Protein AF-A0A380K4U5-F1 (afdb_monomer_lite)

pLDDT: mean 78.65, std 18.34, range [33.5, 98.38]

Radius of gyration: 18.13 Å; chains: 1; bounding box: 39×35×50 Å

Foldseek 3Di:
DPDDLVCVVVCCVVCVPDDPDPDLVVLLVLLLVQLLVVLVVVLVVCVVPVLLVCLSVPCVVLLSDQPVPFDQAWDQDPSVRDTDGSVVSVVVNCVSVVVSVVSSVLSNVLVVCSVVVVVVVNLVSLVVCLVVGDPSSVVSNVSVVSVVVVVD

Organism: NCBI:txid315405

Sequence (152 aa):
MDMSSNYMPLVKLLFPNAKIVLDRFHIVQHMNRALKQARIQMMKAFEKKPLEYHILKYYWKLIQKDSRKLSPNAFYSRTFRETLTPKECLDKIFKHVPQLEKYYNLYQLLLFHLQEKNIEQFFGLIQEALPQLNQPFKNCTNNLQSLSEIHH

InterPro domains:
  IPR002560 Transposase IS204/IS1001/IS1096/IS1165, DDE domain [PF01610] (1-144)
  IPR047951 Transposase ISL3 [PTHR33498] (1-145)

Structure (mmCIF, N/CA/C/O backbone):
data_AF-A0A380K4U5-F1
#
_entry.id   AF-A0A380K4U5-F1
#
loop_
_atom_site.group_PDB
_atom_site.id
_atom_site.type_symbol
_atom_site.label_atom_id
_atom_site.label_alt_id
_atom_site.label_comp_id
_atom_site.label_asym_id
_atom_site.label_entity_id
_atom_site.label_seq_id
_atom_site.pdbx_PDB_ins_code
_atom_site.Cartn_x
_atom_site.Cartn_y
_atom_site.Cartn_z
_atom_site.occupancy
_atom_site.B_iso_or_equiv
_atom_site.auth_seq_id
_atom_site.auth_comp_id
_atom_site.auth_asym_id
_atom_site.auth_atom_id
_atom_site.pdbx_PDB_model_num
ATOM 1 N N . MET A 1 1 ? -16.349 15.829 8.940 1.00 41.44 1 MET A N 1
ATOM 2 C CA . MET A 1 1 ? -15.496 16.987 9.273 1.00 41.44 1 MET A CA 1
ATOM 3 C C . MET A 1 1 ? -14.099 16.459 9.518 1.00 41.44 1 MET A C 1
ATOM 5 O O . MET A 1 1 ? -13.980 15.488 10.254 1.00 41.44 1 MET A O 1
ATOM 9 N N . ASP A 1 2 ? -13.093 17.064 8.892 1.00 44.78 2 ASP A N 1
ATOM 10 C CA . ASP A 1 2 ? -11.676 16.758 9.119 1.00 44.78 2 ASP A CA 1
ATOM 11 C C . ASP A 1 2 ? -11.296 17.396 10.469 1.00 44.78 2 ASP A C 1
ATOM 13 O O . ASP A 1 2 ? -11.135 18.613 10.576 1.00 44.78 2 ASP A O 1
ATOM 17 N N . MET A 1 3 ? -11.309 16.608 11.546 1.00 52.84 3 MET A N 1
ATOM 18 C CA . MET A 1 3 ? -11.052 17.124 12.892 1.00 52.84 3 MET A CA 1
ATOM 19 C C . MET A 1 3 ? -9.547 17.206 13.118 1.00 52.84 3 MET A C 1
ATOM 21 O O . MET A 1 3 ? -8.892 16.206 13.401 1.00 52.84 3 MET A O 1
ATOM 25 N N . SER A 1 4 ? -8.995 18.415 13.014 1.00 54.22 4 SER A N 1
ATOM 26 C CA . SER A 1 4 ? -7.664 18.698 13.552 1.00 54.22 4 SER A CA 1
ATOM 27 C C . SER A 1 4 ? -7.644 18.366 15.049 1.00 54.22 4 SER A C 1
ATOM 29 O O . SER A 1 4 ? -8.549 18.763 15.790 1.00 54.22 4 SER A O 1
ATOM 31 N N . SER A 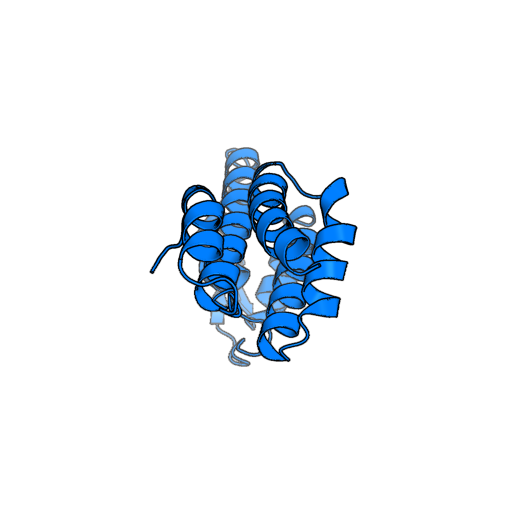1 5 ? -6.599 17.664 15.499 1.00 56.28 5 SER A N 1
ATOM 32 C CA . SER A 1 5 ? -6.358 17.309 16.908 1.00 56.28 5 SER A CA 1
ATOM 33 C C . SER A 1 5 ? -6.431 18.519 17.848 1.00 56.28 5 SER A C 1
ATOM 35 O O . SER A 1 5 ? -6.768 18.376 19.020 1.00 56.28 5 SER A O 1
ATOM 37 N N . ASN A 1 6 ? -6.195 19.724 17.322 1.00 54.97 6 ASN A N 1
ATOM 38 C CA . ASN A 1 6 ? -6.210 20.978 18.072 1.00 54.97 6 ASN A CA 1
ATOM 39 C C . ASN A 1 6 ? -7.603 21.369 18.590 1.00 54.97 6 ASN A C 1
ATOM 41 O O . ASN A 1 6 ? -7.697 22.127 19.550 1.00 54.97 6 ASN A O 1
ATOM 45 N N . TYR A 1 7 ? -8.683 20.863 17.986 1.00 56.75 7 TYR A N 1
ATOM 46 C CA . TYR A 1 7 ? -10.050 21.144 18.445 1.00 56.75 7 TYR A CA 1
ATOM 47 C C . TYR A 1 7 ? -10.534 20.158 19.510 1.00 56.75 7 TYR A C 1
ATOM 49 O O . TYR A 1 7 ? -11.574 20.381 20.126 1.00 56.75 7 TYR A O 1
ATOM 57 N N . MET A 1 8 ? -9.790 19.078 19.762 1.00 58.38 8 MET A N 1
ATOM 58 C CA . MET A 1 8 ? -10.202 18.029 20.694 1.00 58.38 8 MET A CA 1
ATOM 59 C C . MET A 1 8 ? -10.420 18.523 22.136 1.00 58.38 8 MET A C 1
ATOM 61 O O . MET A 1 8 ? -11.418 18.123 22.740 1.00 58.38 8 MET A O 1
ATOM 65 N N . PRO A 1 9 ? -9.586 19.434 22.687 1.00 60.69 9 PRO A N 1
ATOM 66 C CA . PRO A 1 9 ? -9.835 20.015 24.007 1.00 60.69 9 PRO A CA 1
ATOM 67 C C . PRO A 1 9 ? -11.167 20.778 24.076 1.00 60.69 9 PRO A C 1
ATOM 69 O O . PRO A 1 9 ? -11.906 20.655 25.049 1.00 60.69 9 PRO A O 1
ATOM 72 N N . LEU A 1 10 ? -11.512 21.513 23.013 1.00 52.59 10 LEU A N 1
ATOM 73 C CA . LEU A 1 10 ? -12.756 22.280 22.917 1.00 52.59 10 LEU A CA 1
ATOM 74 C C . LEU A 1 10 ? -13.986 21.365 22.800 1.00 52.59 10 LEU A C 1
ATOM 76 O O . LEU A 1 10 ? -15.016 21.630 23.412 1.00 52.59 10 LEU A O 1
ATOM 80 N N . VAL A 1 11 ? -13.876 20.259 22.059 1.00 58.09 11 VAL A N 1
ATOM 81 C CA . VAL A 1 11 ? -14.953 19.263 21.916 1.00 58.09 11 VAL A CA 1
ATOM 82 C C . VAL A 1 11 ? -15.238 18.564 23.243 1.00 58.09 11 VAL A C 1
ATOM 84 O O . VAL A 1 11 ? -16.404 18.413 23.595 1.00 58.09 11 VAL A O 1
ATOM 87 N N . LYS A 1 12 ? -14.200 18.189 24.005 1.00 59.03 12 LYS A N 1
ATOM 88 C CA . LYS A 1 12 ? -14.361 17.621 25.354 1.00 59.03 12 LYS A CA 1
ATOM 89 C C . LYS A 1 12 ? -15.017 18.603 26.327 1.00 59.03 12 LYS A C 1
ATOM 91 O O . LYS A 1 12 ? -15.809 18.181 27.160 1.00 59.03 12 LYS A O 1
ATOM 96 N N . LEU A 1 13 ? -14.703 19.895 26.213 1.00 59.16 13 LEU A N 1
ATOM 97 C CA . LEU A 1 13 ? -15.295 20.939 27.052 1.00 59.16 13 LEU A CA 1
ATOM 98 C C . LEU A 1 13 ? -16.786 21.145 26.746 1.00 59.16 13 LEU A C 1
ATOM 100 O O . LEU A 1 13 ? -17.595 21.252 27.662 1.00 59.16 13 LEU A O 1
ATOM 104 N N . LEU A 1 14 ? -17.145 21.203 25.462 1.00 54.91 14 LEU A N 1
ATOM 105 C CA . LEU A 1 14 ? -18.519 21.466 25.024 1.00 54.91 14 LEU A CA 1
ATOM 106 C C . LEU A 1 14 ? -19.416 20.224 25.100 1.00 54.91 14 LEU A C 1
ATOM 108 O O . LEU A 1 14 ? -20.619 20.343 25.320 1.00 54.91 14 LEU A O 1
ATOM 112 N N . PHE A 1 15 ? -18.840 19.033 24.929 1.00 55.25 15 PHE A N 1
ATOM 113 C CA . PHE A 1 15 ? -19.562 17.765 24.907 1.00 55.25 15 PHE A CA 1
ATOM 114 C C . PHE A 1 15 ? -18.826 16.699 25.735 1.00 55.25 15 PHE A C 1
ATOM 116 O O . PHE A 1 15 ? -18.301 15.731 25.180 1.00 55.25 15 PHE A O 1
ATOM 123 N N . PRO A 1 16 ? -18.808 16.827 27.072 1.00 54.72 16 PRO A N 1
ATOM 124 C CA . PRO A 1 16 ? -18.032 15.951 27.959 1.00 54.72 16 PRO A CA 1
ATOM 125 C C . PRO A 1 16 ? -18.443 14.472 27.891 1.00 54.72 16 PRO A C 1
ATOM 127 O O . PRO A 1 16 ? -17.631 13.593 28.160 1.00 54.72 16 PRO A O 1
ATOM 130 N N . ASN A 1 17 ? -19.679 14.189 27.467 1.00 51.03 17 ASN A N 1
ATOM 131 C CA . ASN A 1 17 ? -20.208 12.832 27.303 1.00 51.03 17 ASN A CA 1
ATOM 132 C C . ASN A 1 17 ? -20.181 12.333 25.843 1.00 51.03 17 ASN A C 1
ATOM 134 O O . ASN A 1 17 ? -20.686 11.245 25.555 1.00 51.03 17 ASN A O 1
ATOM 138 N N . ALA A 1 18 ? -19.649 13.113 24.893 1.00 48.69 18 ALA A N 1
ATOM 139 C CA . ALA A 1 18 ? -19.591 12.697 23.496 1.00 48.69 18 ALA A CA 1
ATOM 140 C C . ALA A 1 18 ? -18.518 11.624 23.292 1.00 48.69 18 ALA A C 1
ATOM 142 O O . ALA A 1 18 ? -17.325 11.850 23.492 1.00 48.69 18 ALA A O 1
ATOM 143 N N . LYS A 1 19 ? -18.939 10.452 22.809 1.00 54.94 19 LYS A N 1
ATOM 144 C CA . LYS A 1 19 ? -18.011 9.440 22.302 1.00 54.94 19 LYS A CA 1
ATOM 145 C C . LYS A 1 19 ? -17.436 9.937 20.979 1.00 54.94 19 LYS A C 1
ATOM 147 O O . LYS A 1 19 ? -18.134 9.955 19.967 1.00 54.94 19 LYS A O 1
ATOM 152 N N . ILE A 1 20 ? -16.170 10.344 20.990 1.00 53.41 20 ILE A N 1
ATOM 153 C CA . ILE A 1 20 ? -15.434 10.680 19.770 1.00 53.41 20 ILE A CA 1
ATOM 154 C C . ILE A 1 20 ? -15.241 9.381 18.986 1.00 53.41 20 ILE A C 1
ATOM 156 O O . ILE A 1 20 ? -14.426 8.534 19.335 1.00 53.41 20 ILE A O 1
ATOM 160 N N . VAL A 1 21 ? -16.047 9.194 17.944 1.00 56.03 21 VAL A N 1
ATOM 161 C CA . VAL A 1 21 ? -15.885 8.077 17.016 1.00 56.03 21 VAL A CA 1
ATOM 162 C C . VAL A 1 21 ? -14.833 8.500 16.003 1.00 56.03 21 VAL A C 1
ATOM 164 O O . VAL A 1 21 ? -15.102 9.328 15.134 1.00 56.03 21 VAL A O 1
ATOM 167 N N . LEU A 1 22 ? -13.628 7.945 16.124 1.00 59.44 22 LEU A N 1
ATOM 168 C CA . LEU A 1 22 ? -12.612 8.014 15.078 1.00 59.44 22 LEU A CA 1
ATOM 169 C C . LEU A 1 22 ? -13.235 7.588 13.745 1.00 59.44 22 LEU A C 1
ATOM 171 O O . LEU A 1 22 ? -13.649 6.441 13.558 1.00 59.44 22 LEU A O 1
ATOM 175 N N . ASP A 1 23 ? -13.335 8.531 12.816 1.00 66.25 23 ASP A N 1
ATOM 176 C CA . ASP A 1 23 ? -13.942 8.266 11.525 1.00 66.25 23 ASP A CA 1
ATOM 177 C C . ASP A 1 23 ? -13.009 7.369 10.694 1.00 66.25 23 ASP A C 1
ATOM 179 O O . ASP A 1 23 ? -11.901 7.750 10.303 1.00 66.25 23 ASP A O 1
ATOM 183 N N . ARG A 1 24 ? -13.488 6.151 10.411 1.00 66.44 24 ARG A N 1
ATOM 184 C CA . ARG A 1 24 ? -12.796 5.119 9.624 1.0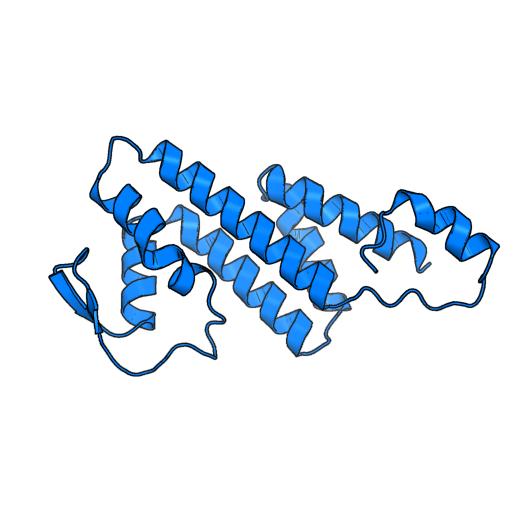0 66.44 24 ARG A CA 1
ATOM 185 C C . ARG A 1 24 ? -12.304 5.644 8.275 1.00 66.44 24 ARG A C 1
ATOM 187 O O . ARG A 1 24 ? -11.268 5.185 7.798 1.00 66.44 24 ARG A O 1
ATOM 194 N N . PHE A 1 25 ? -13.001 6.607 7.671 1.00 65.94 25 PHE A N 1
ATOM 195 C CA . PHE A 1 25 ? -12.566 7.218 6.418 1.00 65.94 25 PHE A CA 1
ATOM 196 C C . PHE A 1 25 ? -11.270 8.010 6.587 1.00 65.94 25 PHE A C 1
ATOM 198 O O . PHE A 1 25 ? -10.356 7.850 5.777 1.00 65.94 25 PHE A O 1
ATOM 205 N N . HIS A 1 26 ? -11.150 8.785 7.667 1.00 67.81 26 HIS A N 1
ATOM 206 C CA . HIS A 1 26 ? -9.944 9.557 7.962 1.00 67.81 26 HIS A CA 1
ATOM 207 C C . HIS A 1 26 ? -8.763 8.625 8.258 1.00 67.81 26 HIS A C 1
ATOM 209 O O . HIS A 1 26 ? -7.668 8.835 7.736 1.00 67.81 26 HIS A O 1
ATOM 215 N N . ILE A 1 27 ? -8.985 7.526 8.988 1.00 73.12 27 ILE A N 1
ATOM 216 C CA . ILE A 1 27 ? -7.935 6.530 9.251 1.00 73.12 27 ILE A CA 1
ATOM 217 C C . ILE A 1 27 ? -7.430 5.899 7.941 1.00 73.12 27 ILE A C 1
ATOM 219 O O . ILE A 1 27 ? -6.225 5.906 7.667 1.00 73.12 27 ILE A O 1
ATOM 223 N N . VAL A 1 28 ? -8.341 5.415 7.088 1.00 76.56 28 VAL A N 1
ATOM 224 C CA . VAL A 1 28 ? -7.988 4.841 5.777 1.00 76.56 28 VAL A CA 1
ATOM 225 C C . VAL A 1 28 ? -7.259 5.873 4.909 1.00 76.56 28 VAL A C 1
ATOM 227 O O . VAL A 1 28 ? -6.279 5.549 4.235 1.00 76.56 28 VAL A O 1
ATOM 230 N N . GLN A 1 29 ? -7.688 7.134 4.941 1.00 78.94 29 GLN A N 1
ATOM 231 C CA . GLN A 1 29 ? -7.048 8.231 4.219 1.00 78.94 29 GLN A CA 1
ATOM 232 C C . GLN A 1 29 ? -5.615 8.491 4.701 1.00 78.94 29 GLN A C 1
ATOM 234 O O . GLN A 1 29 ? -4.719 8.650 3.866 1.00 78.94 29 GLN A O 1
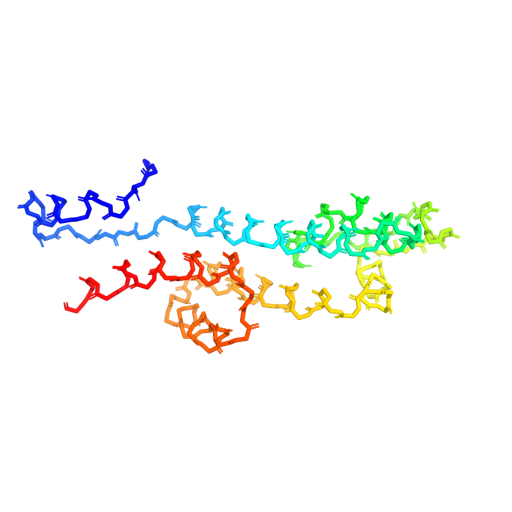ATOM 239 N N . HIS A 1 30 ? -5.368 8.503 6.014 1.00 77.06 30 HIS A N 1
ATOM 240 C CA . HIS A 1 30 ? -4.026 8.672 6.576 1.00 77.06 30 HIS A CA 1
ATOM 241 C C . HIS A 1 30 ? -3.099 7.514 6.201 1.00 77.06 30 HIS A C 1
ATOM 243 O O . HIS A 1 30 ? -1.998 7.752 5.704 1.00 77.06 30 HIS A O 1
ATOM 249 N N . MET A 1 31 ? -3.563 6.270 6.316 1.00 82.25 31 MET A N 1
ATOM 250 C CA . MET A 1 31 ? -2.782 5.101 5.902 1.00 82.25 31 MET A CA 1
ATOM 251 C C . MET A 1 31 ? -2.459 5.112 4.404 1.00 82.25 31 MET A C 1
ATOM 253 O O . MET A 1 31 ? -1.320 4.868 4.002 1.00 82.25 31 MET A O 1
ATOM 257 N N . ASN A 1 32 ? -3.443 5.455 3.565 1.00 84.44 32 ASN A N 1
ATOM 258 C CA . ASN A 1 32 ? -3.253 5.596 2.122 1.00 84.44 32 ASN A CA 1
ATOM 259 C C . ASN A 1 32 ? -2.184 6.640 1.789 1.00 84.44 32 ASN A C 1
ATOM 261 O O . ASN A 1 32 ? -1.348 6.420 0.907 1.00 84.44 32 ASN A O 1
ATOM 265 N N . ARG A 1 33 ? -2.201 7.780 2.492 1.00 84.69 33 ARG A N 1
ATOM 266 C CA . ARG A 1 33 ? -1.191 8.837 2.353 1.00 84.69 33 ARG A CA 1
ATOM 267 C C . ARG A 1 33 ? 0.190 8.344 2.784 1.00 84.69 33 ARG A C 1
ATOM 269 O O . ARG A 1 33 ? 1.147 8.574 2.045 1.00 84.69 33 ARG A O 1
ATOM 276 N N . ALA A 1 34 ? 0.285 7.622 3.896 1.00 82.56 34 ALA A N 1
ATOM 277 C CA . ALA A 1 34 ? 1.545 7.091 4.404 1.00 82.56 34 ALA A CA 1
ATOM 278 C C . ALA A 1 34 ? 2.176 6.072 3.433 1.00 82.56 34 ALA A C 1
ATOM 280 O O . ALA A 1 34 ? 3.328 6.240 3.023 1.00 82.56 34 ALA A O 1
ATOM 281 N N . LEU A 1 35 ? 1.403 5.090 2.943 1.00 89.19 35 LEU A N 1
ATOM 282 C CA . LEU A 1 35 ? 1.872 4.136 1.926 1.00 89.19 35 LEU A CA 1
ATOM 283 C C . LEU A 1 35 ? 2.258 4.849 0.619 1.00 89.19 35 LEU A C 1
ATOM 285 O O . LEU A 1 35 ? 3.283 4.537 0.008 1.00 89.19 35 LEU A O 1
ATOM 289 N N . LYS A 1 36 ? 1.477 5.855 0.199 1.00 90.38 36 LYS A N 1
ATOM 290 C CA . LYS A 1 36 ? 1.797 6.682 -0.976 1.00 90.38 36 LYS A CA 1
ATOM 291 C C . LYS A 1 36 ? 3.144 7.387 -0.815 1.00 90.38 36 LYS A C 1
ATOM 293 O O . LYS A 1 36 ? 3.916 7.408 -1.773 1.00 90.38 36 LYS A O 1
ATOM 298 N N . GLN A 1 37 ? 3.413 7.972 0.350 1.00 89.00 37 GLN A N 1
ATOM 299 C CA . GLN A 1 37 ? 4.666 8.669 0.639 1.00 89.00 37 GLN A CA 1
ATOM 300 C C . GLN A 1 37 ? 5.852 7.704 0.670 1.00 89.00 37 GLN A C 1
ATOM 302 O O . GLN A 1 37 ? 6.847 7.984 0.004 1.00 89.00 37 GLN A O 1
ATOM 307 N N . ALA A 1 38 ? 5.723 6.554 1.342 1.00 89.50 38 ALA A N 1
ATOM 308 C CA . ALA A 1 38 ? 6.752 5.514 1.350 1.00 89.50 38 ALA A CA 1
ATOM 309 C C . ALA A 1 38 ? 7.102 5.074 -0.081 1.00 89.50 38 ALA A C 1
ATOM 311 O O . ALA A 1 38 ? 8.255 5.163 -0.495 1.00 89.50 38 ALA A O 1
ATOM 312 N N . ARG A 1 39 ? 6.092 4.743 -0.896 1.00 94.50 39 ARG A N 1
ATOM 313 C CA . ARG A 1 39 ? 6.279 4.400 -2.314 1.00 94.50 39 ARG A CA 1
ATOM 314 C C . ARG A 1 39 ? 7.003 5.501 -3.095 1.00 94.50 39 ARG A C 1
ATOM 316 O O . ARG A 1 39 ? 7.886 5.194 -3.885 1.00 94.50 39 ARG A O 1
ATOM 323 N N . ILE A 1 40 ? 6.636 6.775 -2.911 1.00 92.75 40 ILE A N 1
ATOM 324 C CA . ILE A 1 40 ? 7.282 7.897 -3.618 1.00 92.75 40 ILE A CA 1
ATOM 325 C C . ILE A 1 40 ? 8.746 8.051 -3.192 1.00 92.75 40 ILE A C 1
ATOM 327 O O . ILE A 1 40 ? 9.592 8.292 -4.050 1.00 92.75 40 ILE A O 1
ATOM 331 N N . GLN A 1 41 ? 9.056 7.908 -1.902 1.00 91.75 41 GLN A N 1
ATOM 332 C CA . GLN A 1 41 ? 10.436 7.954 -1.408 1.00 91.75 41 GLN A CA 1
ATOM 333 C C . GLN A 1 41 ? 11.278 6.839 -2.033 1.00 91.75 41 GLN A C 1
ATOM 335 O O . GLN A 1 41 ? 12.347 7.111 -2.573 1.00 91.75 41 GLN A O 1
ATOM 340 N N . MET A 1 42 ? 10.751 5.614 -2.053 1.00 93.19 42 MET A N 1
ATOM 341 C CA . MET A 1 42 ? 11.402 4.477 -2.707 1.00 93.19 42 MET A CA 1
ATOM 342 C C . MET A 1 42 ? 11.577 4.722 -4.208 1.00 93.19 42 MET A C 1
ATOM 344 O O . MET A 1 42 ? 12.652 4.505 -4.750 1.00 93.19 42 MET A O 1
ATOM 348 N N . MET A 1 43 ? 10.550 5.248 -4.880 1.00 94.06 43 MET A N 1
ATOM 349 C CA . MET A 1 43 ? 10.600 5.561 -6.310 1.00 94.06 43 MET A CA 1
ATOM 350 C C . MET A 1 43 ? 11.708 6.571 -6.627 1.00 94.06 43 MET A C 1
ATOM 352 O O . MET A 1 43 ? 12.437 6.376 -7.592 1.00 94.06 43 MET A O 1
ATOM 356 N N . LYS A 1 44 ? 11.880 7.612 -5.800 1.00 92.75 44 LYS A N 1
ATOM 357 C CA . LYS A 1 44 ? 12.989 8.570 -5.938 1.00 92.75 44 LYS A CA 1
ATOM 358 C C . LYS A 1 44 ? 14.354 7.916 -5.702 1.00 92.75 44 LYS A C 1
ATOM 360 O O . LYS A 1 44 ? 15.290 8.205 -6.435 1.00 92.75 44 LYS A O 1
ATOM 365 N N . ALA A 1 45 ? 14.467 7.000 -4.740 1.00 92.12 45 ALA A N 1
ATOM 366 C CA . ALA A 1 45 ? 15.707 6.251 -4.514 1.00 92.12 45 ALA A CA 1
ATOM 367 C C . ALA A 1 45 ? 16.105 5.372 -5.721 1.00 92.12 45 ALA A C 1
ATOM 369 O O . ALA A 1 45 ? 17.285 5.090 -5.921 1.00 92.12 45 ALA A O 1
ATOM 370 N N . PHE A 1 46 ? 15.136 4.985 -6.556 1.00 92.81 46 PHE A N 1
ATOM 371 C CA . PHE A 1 46 ? 15.344 4.225 -7.788 1.00 92.81 46 PHE A CA 1
ATOM 372 C C . PHE A 1 46 ? 15.402 5.082 -9.059 1.00 92.81 46 PHE A C 1
ATOM 374 O O . PHE A 1 46 ? 15.288 4.535 -10.147 1.00 92.81 46 PHE A O 1
ATOM 381 N N . GLU A 1 47 ? 15.613 6.399 -8.984 1.00 86.12 47 GLU A N 1
ATOM 382 C CA . GLU A 1 47 ? 15.588 7.280 -10.168 1.00 86.12 47 GLU A CA 1
ATOM 383 C C . GLU A 1 47 ? 16.533 6.834 -11.303 1.00 86.12 47 GLU A C 1
ATOM 385 O O . GLU A 1 47 ? 16.190 6.946 -12.477 1.00 86.12 47 GLU A O 1
ATOM 390 N N . LYS A 1 48 ? 17.686 6.238 -10.966 1.00 88.69 48 LYS A N 1
ATOM 391 C CA . LYS A 1 48 ? 18.648 5.682 -11.939 1.00 88.69 48 LYS A CA 1
ATOM 392 C C . LYS A 1 48 ? 18.393 4.214 -12.320 1.00 88.69 48 LYS A C 1
ATOM 394 O O . LYS A 1 48 ? 19.143 3.657 -13.117 1.00 88.69 48 LYS A O 1
ATOM 399 N N . LYS A 1 49 ? 17.372 3.571 -11.746 1.00 89.69 49 LYS A N 1
ATOM 400 C CA . LYS A 1 49 ? 16.986 2.179 -12.008 1.00 89.69 49 LYS A CA 1
ATOM 401 C C . LYS A 1 49 ? 15.616 2.141 -12.695 1.00 89.69 49 LYS A C 1
ATOM 403 O O . LYS A 1 49 ? 14.585 2.187 -12.018 1.00 89.69 49 LYS A O 1
ATOM 408 N N . PRO A 1 50 ? 15.573 2.084 -14.038 1.00 89.31 50 PRO A N 1
ATOM 409 C CA . PRO A 1 50 ? 14.339 2.317 -14.779 1.00 89.31 50 PRO A CA 1
ATOM 410 C C . PRO A 1 50 ? 13.257 1.284 -14.453 1.00 89.31 50 PRO A C 1
ATOM 412 O O . PRO A 1 50 ? 12.096 1.657 -14.317 1.00 89.31 50 PRO A O 1
ATOM 415 N N . LEU A 1 51 ? 13.609 0.007 -14.269 1.00 94.56 51 LEU A N 1
ATOM 416 C CA . LEU A 1 51 ? 12.627 -1.044 -13.995 1.00 94.56 51 LEU A CA 1
ATOM 417 C C . LEU A 1 51 ? 11.912 -0.823 -12.654 1.00 94.56 51 LEU A C 1
ATOM 419 O O . LEU A 1 51 ? 10.689 -0.704 -12.633 1.00 94.56 51 LEU A O 1
ATOM 423 N N . GLU A 1 52 ? 12.649 -0.709 -11.550 1.00 96.38 52 GLU A N 1
ATOM 424 C CA . GLU A 1 52 ? 12.104 -0.493 -10.205 1.00 96.38 52 GLU A CA 1
ATOM 425 C C . GLU A 1 52 ? 11.339 0.833 -10.110 1.00 96.38 52 GLU A C 1
ATOM 427 O O . GLU A 1 52 ? 10.247 0.891 -9.534 1.00 96.38 52 GLU A O 1
ATOM 432 N N . TYR A 1 53 ? 11.857 1.891 -10.743 1.00 96.38 53 TYR A N 1
ATOM 433 C CA . TYR A 1 53 ? 11.151 3.165 -10.858 1.00 96.38 53 TYR A CA 1
ATOM 434 C C . TYR A 1 53 ? 9.801 2.998 -11.570 1.00 96.38 53 TYR A C 1
ATOM 436 O O . TYR A 1 53 ? 8.766 3.431 -11.055 1.00 96.38 53 TYR A O 1
ATOM 444 N N . HIS A 1 54 ? 9.781 2.351 -12.740 1.00 95.94 54 HIS A N 1
ATOM 445 C CA . HIS A 1 54 ? 8.561 2.123 -13.514 1.00 95.94 54 HIS A CA 1
ATOM 446 C C . HIS A 1 54 ? 7.574 1.218 -12.782 1.00 95.94 54 HIS A C 1
ATOM 448 O O . HIS A 1 54 ? 6.373 1.490 -12.816 1.00 95.94 54 HIS A O 1
ATOM 454 N N . ILE A 1 55 ? 8.065 0.205 -12.068 1.00 97.06 55 ILE A N 1
ATOM 455 C CA . ILE A 1 55 ? 7.251 -0.656 -11.212 1.00 97.06 55 ILE A CA 1
ATOM 456 C C . ILE A 1 55 ? 6.481 0.192 -10.190 1.00 97.06 55 ILE A C 1
ATOM 458 O O . ILE A 1 55 ? 5.248 0.163 -10.144 1.00 97.06 55 ILE A O 1
ATOM 462 N N . LEU A 1 56 ? 7.192 1.011 -9.413 1.00 96.69 56 LEU A N 1
ATOM 463 C CA . LEU A 1 56 ? 6.585 1.843 -8.372 1.00 96.69 56 LEU A CA 1
ATOM 464 C C . LEU A 1 56 ? 5.693 2.947 -8.954 1.00 96.69 56 LEU A C 1
ATOM 466 O O . LEU A 1 56 ? 4.684 3.324 -8.344 1.00 96.69 56 LEU A O 1
ATOM 470 N N . LYS A 1 57 ? 6.041 3.467 -10.135 1.00 95.50 57 LYS A N 1
ATOM 471 C CA . LYS A 1 57 ? 5.286 4.514 -10.828 1.00 95.50 57 LYS A CA 1
ATOM 472 C C . LYS A 1 57 ? 3.976 3.997 -11.409 1.00 95.50 57 LYS A C 1
ATOM 474 O O . LYS A 1 57 ? 2.947 4.630 -11.182 1.00 95.50 57 LYS A O 1
ATOM 479 N N . TYR A 1 58 ? 3.997 2.893 -12.152 1.00 96.19 58 TYR A N 1
ATOM 480 C CA . TYR A 1 58 ? 2.848 2.428 -12.934 1.00 96.19 58 TYR A CA 1
ATOM 481 C C . TYR A 1 58 ? 1.895 1.533 -12.136 1.00 96.19 58 TYR A C 1
ATOM 483 O O . TYR A 1 58 ? 0.682 1.688 -12.272 1.00 96.19 58 TYR A O 1
ATOM 491 N N . TYR A 1 59 ? 2.395 0.684 -11.232 1.00 97.00 59 TYR A N 1
ATOM 492 C CA . TYR A 1 59 ? 1.551 -0.234 -10.447 1.00 97.00 59 TYR A CA 1
ATOM 493 C C . TYR A 1 59 ? 1.016 0.361 -9.144 1.00 97.00 59 TYR A C 1
ATOM 495 O O . TYR A 1 59 ? 0.530 -0.358 -8.276 1.00 97.00 59 TYR A O 1
ATOM 503 N N . TRP A 1 60 ? 1.043 1.682 -8.987 1.00 96.06 60 TRP A N 1
ATOM 504 C CA . TRP A 1 60 ? 0.645 2.345 -7.742 1.00 96.06 60 TRP A CA 1
ATOM 505 C C . TRP A 1 60 ? -0.778 2.018 -7.282 1.00 96.06 60 TRP A C 1
ATOM 507 O O . TRP A 1 60 ? -1.006 1.848 -6.087 1.00 96.06 60 TRP A O 1
ATOM 517 N N . LYS A 1 61 ? -1.721 1.889 -8.226 1.00 95.38 61 LYS A N 1
ATOM 518 C CA . LYS A 1 61 ? -3.105 1.496 -7.927 1.00 95.38 61 LYS A CA 1
ATOM 519 C C . LYS A 1 61 ? -3.178 0.071 -7.399 1.00 95.38 61 LYS A C 1
ATOM 521 O O . LYS A 1 61 ? -3.977 -0.198 -6.515 1.00 95.38 61 LYS A O 1
ATOM 526 N N . LEU A 1 62 ? -2.360 -0.824 -7.950 1.00 96.31 62 LEU A N 1
ATOM 527 C CA . LEU A 1 62 ? -2.304 -2.221 -7.541 1.00 96.31 62 LEU A CA 1
ATOM 528 C C . LEU A 1 62 ? -1.694 -2.351 -6.139 1.00 96.31 62 LEU A C 1
ATOM 530 O O . LEU A 1 62 ? -2.266 -3.029 -5.298 1.00 96.31 62 LEU A O 1
ATOM 534 N N . ILE A 1 63 ? -0.613 -1.613 -5.867 1.00 95.50 63 ILE A N 1
ATOM 535 C CA . ILE A 1 63 ? 0.057 -1.558 -4.555 1.00 95.50 63 ILE A CA 1
ATOM 536 C C . ILE A 1 63 ? -0.894 -1.078 -3.443 1.00 95.50 63 ILE A C 1
ATOM 538 O O . ILE A 1 63 ? -0.798 -1.538 -2.313 1.00 95.50 63 ILE A O 1
ATOM 542 N N . GLN A 1 64 ? -1.812 -0.154 -3.741 1.00 92.69 64 GLN A N 1
ATOM 543 C CA . GLN A 1 64 ? -2.772 0.372 -2.758 1.00 92.69 64 GLN A CA 1
ATOM 544 C C . GLN A 1 64 ? -4.093 -0.403 -2.699 1.00 92.69 64 GLN A C 1
ATOM 546 O O . GLN A 1 64 ? -4.960 -0.074 -1.892 1.00 92.69 64 GLN A O 1
ATOM 551 N N . LYS A 1 65 ? -4.308 -1.383 -3.579 1.00 94.75 65 LYS A N 1
ATOM 552 C CA . LYS A 1 65 ? -5.593 -2.076 -3.648 1.00 94.75 65 LYS A CA 1
ATOM 553 C C . LYS A 1 65 ? -5.738 -3.031 -2.463 1.00 94.75 65 LYS A C 1
ATOM 555 O O . LYS A 1 65 ? -4.788 -3.713 -2.096 1.00 94.75 65 LYS A O 1
ATOM 560 N N . ASP A 1 66 ? -6.939 -3.099 -1.892 1.00 93.94 66 ASP A N 1
ATOM 561 C CA . ASP A 1 66 ? -7.301 -4.139 -0.920 1.00 93.94 66 ASP A CA 1
ATOM 562 C C . ASP A 1 66 ? -7.102 -5.512 -1.575 1.00 93.94 66 ASP A C 1
ATOM 564 O O . ASP A 1 66 ? -7.693 -5.798 -2.624 1.00 93.94 66 ASP A O 1
ATOM 568 N N . SER A 1 67 ? -6.249 -6.333 -0.967 1.00 95.12 67 SER A N 1
ATOM 569 C CA . SER A 1 67 ? -5.845 -7.646 -1.474 1.00 95.12 67 SER A CA 1
ATOM 570 C C . SER A 1 67 ? -7.038 -8.575 -1.718 1.00 95.12 67 SER A C 1
ATOM 572 O O . SER A 1 67 ? -7.042 -9.334 -2.686 1.00 95.12 67 SER A O 1
ATOM 574 N N . ARG A 1 68 ? -8.106 -8.446 -0.923 1.00 94.06 68 ARG A N 1
ATOM 575 C CA . ARG A 1 68 ? -9.342 -9.242 -1.044 1.00 94.06 68 ARG A CA 1
ATOM 576 C C . ARG A 1 68 ? -10.205 -8.817 -2.234 1.00 94.06 68 ARG A C 1
ATOM 578 O O . ARG A 1 68 ? -11.135 -9.518 -2.610 1.00 94.06 68 ARG A O 1
ATOM 585 N N . LYS A 1 69 ? -9.902 -7.661 -2.835 1.00 95.44 69 LYS A N 1
ATOM 586 C CA . LYS A 1 69 ? -10.586 -7.101 -4.014 1.00 95.44 69 LYS A CA 1
ATOM 587 C C . LYS A 1 69 ? -9.734 -7.194 -5.282 1.00 95.44 69 LYS A C 1
ATOM 589 O O . LYS A 1 69 ? -10.045 -6.542 -6.290 1.00 95.44 69 LYS A O 1
ATOM 594 N N . LEU A 1 70 ? -8.622 -7.926 -5.246 1.00 96.19 70 LEU A N 1
ATOM 595 C CA . LEU A 1 70 ? -7.837 -8.198 -6.443 1.00 96.19 70 LEU A CA 1
ATOM 596 C C . LEU A 1 70 ? -8.675 -9.025 -7.419 1.00 96.19 70 LEU A C 1
ATOM 598 O O . LEU A 1 70 ? -9.378 -9.951 -7.031 1.00 96.19 70 LEU A O 1
ATOM 602 N N . SER A 1 71 ? -8.633 -8.642 -8.695 1.00 95.44 71 SER A N 1
ATOM 603 C CA . SER A 1 71 ? -9.320 -9.419 -9.725 1.00 95.44 71 SER A CA 1
ATOM 604 C C . SER A 1 71 ? -8.562 -10.732 -9.934 1.00 95.44 71 SER A C 1
ATOM 606 O O . SER A 1 71 ? -7.330 -10.701 -9.918 1.00 95.44 71 SER A O 1
ATOM 608 N N . PRO A 1 72 ? -9.254 -11.855 -10.170 1.00 95.69 72 PRO A N 1
ATOM 609 C CA . PRO A 1 72 ? -8.600 -13.089 -10.594 1.00 95.69 72 PRO A CA 1
ATOM 610 C C . PRO A 1 72 ? -8.138 -13.029 -12.059 1.00 95.69 72 PRO A C 1
ATOM 612 O O . PRO A 1 72 ? -7.333 -13.851 -12.481 1.00 95.69 72 PRO A O 1
ATOM 615 N N . ASN A 1 73 ? -8.628 -12.063 -12.843 1.00 97.44 73 ASN A N 1
ATOM 616 C CA . ASN A 1 73 ? -8.359 -11.996 -14.273 1.00 97.44 73 ASN A CA 1
ATOM 617 C C . ASN A 1 73 ? -6.939 -11.496 -14.537 1.00 97.44 73 ASN A C 1
ATOM 619 O O . ASN A 1 73 ? -6.524 -10.453 -14.020 1.00 97.44 73 ASN A O 1
ATOM 623 N N . ALA A 1 74 ? -6.217 -12.222 -15.386 1.00 98.06 74 ALA A N 1
ATOM 624 C CA . ALA A 1 74 ? -4.898 -11.820 -15.836 1.00 98.06 74 ALA A CA 1
ATOM 625 C C . ALA A 1 74 ? -4.960 -10.615 -16.784 1.00 98.06 74 ALA A C 1
ATOM 627 O O . ALA A 1 74 ? -5.947 -10.387 -17.486 1.00 98.06 74 ALA A O 1
ATOM 628 N N . PHE A 1 75 ? -3.876 -9.845 -16.811 1.00 97.44 75 PHE A N 1
ATOM 629 C CA . PHE A 1 75 ? -3.693 -8.731 -17.732 1.00 97.44 75 PHE A CA 1
ATOM 630 C C . PHE A 1 75 ? -2.265 -8.722 -18.272 1.00 97.44 75 PHE A C 1
ATOM 632 O O . PHE A 1 75 ? -1.336 -9.209 -17.627 1.00 97.44 75 PHE A O 1
ATOM 639 N N . TYR A 1 76 ? -2.082 -8.137 -19.455 1.00 97.88 76 TYR A N 1
ATOM 640 C CA . TYR A 1 76 ? -0.752 -7.967 -20.023 1.00 97.88 76 TYR A CA 1
ATOM 641 C C . TYR A 1 76 ? -0.018 -6.794 -19.363 1.00 97.88 76 TYR A C 1
ATOM 643 O O . TYR A 1 76 ? -0.422 -5.630 -19.459 1.00 97.88 76 TYR A O 1
ATOM 651 N N . SER A 1 77 ? 1.093 -7.103 -18.707 1.00 97.25 77 SER A N 1
ATOM 652 C CA . SER A 1 77 ? 1.996 -6.146 -18.090 1.00 97.25 77 SER A CA 1
ATOM 653 C C . SER A 1 77 ? 3.055 -5.698 -19.087 1.00 97.25 77 SER A C 1
ATOM 655 O O . SER A 1 77 ? 3.938 -6.461 -19.465 1.00 97.25 77 SER A O 1
ATOM 657 N N . ARG A 1 78 ? 3.033 -4.419 -19.466 1.00 95.50 78 ARG A N 1
ATOM 658 C CA . ARG A 1 78 ? 4.077 -3.852 -20.337 1.00 95.50 78 ARG A CA 1
ATOM 659 C C . ARG A 1 78 ? 5.439 -3.760 -19.647 1.00 95.50 78 ARG A C 1
ATOM 661 O O . ARG A 1 78 ? 6.456 -3.896 -20.317 1.00 95.50 78 ARG A O 1
ATOM 668 N N . THR A 1 79 ? 5.465 -3.532 -18.333 1.00 95.75 79 THR A N 1
ATOM 669 C CA . THR A 1 79 ? 6.716 -3.418 -17.567 1.00 95.75 79 THR A CA 1
ATOM 670 C C . THR A 1 79 ? 7.412 -4.767 -17.423 1.00 95.75 79 THR A C 1
ATOM 672 O O . THR A 1 79 ? 8.629 -4.822 -17.550 1.00 95.75 79 THR A O 1
ATOM 675 N N . PHE A 1 80 ? 6.651 -5.848 -17.222 1.00 96.56 80 PHE A N 1
ATOM 676 C CA . PHE A 1 80 ? 7.202 -7.204 -17.099 1.00 96.56 80 PHE A CA 1
ATOM 677 C C . PHE A 1 80 ? 7.191 -8.005 -18.410 1.00 96.56 80 PHE A C 1
ATOM 679 O O . PHE A 1 80 ? 7.816 -9.056 -18.479 1.00 96.56 80 PHE A O 1
ATOM 686 N N . ARG A 1 81 ? 6.536 -7.486 -19.458 1.00 96.69 81 ARG A N 1
ATOM 687 C CA . ARG A 1 81 ? 6.388 -8.107 -20.788 1.00 96.69 81 ARG A CA 1
ATOM 688 C C . ARG A 1 81 ? 5.771 -9.505 -20.745 1.00 96.69 81 ARG A C 1
ATOM 690 O O . ARG A 1 81 ? 6.188 -10.403 -21.468 1.00 96.69 81 ARG A O 1
ATOM 697 N N . GLU A 1 82 ? 4.761 -9.679 -19.907 1.00 97.62 82 GLU A N 1
ATOM 698 C CA . GLU A 1 82 ? 4.077 -10.959 -19.738 1.00 97.62 82 GLU A CA 1
ATOM 699 C C . GLU A 1 82 ? 2.618 -10.748 -19.316 1.00 97.62 82 GLU A C 1
ATOM 701 O O . GLU A 1 82 ? 2.237 -9.659 -18.875 1.00 97.62 82 GLU A O 1
ATOM 706 N N . THR A 1 83 ? 1.803 -11.793 -19.437 1.00 98.31 83 THR A N 1
ATOM 707 C CA . THR A 1 83 ? 0.432 -11.815 -18.915 1.00 98.31 83 THR A CA 1
ATOM 708 C C . THR A 1 83 ? 0.429 -12.451 -17.535 1.00 98.31 83 THR A C 1
ATOM 710 O O . THR A 1 83 ? 0.908 -13.568 -17.377 1.00 98.31 83 THR A O 1
ATOM 713 N N . LEU A 1 84 ? -0.110 -11.741 -16.547 1.00 97.88 84 LEU A N 1
ATOM 714 C CA . LEU A 1 84 ? -0.129 -12.185 -15.158 1.00 97.88 84 LEU A CA 1
ATOM 715 C C . LEU A 1 84 ? -1.354 -11.651 -14.423 1.00 97.88 84 LEU A C 1
ATOM 717 O O . LEU A 1 84 ? -1.925 -10.613 -14.772 1.00 97.88 84 LEU A O 1
ATOM 721 N N . THR A 1 85 ? -1.769 -12.373 -13.394 1.00 98.38 85 THR A N 1
ATOM 722 C CA . THR A 1 85 ? -2.802 -11.927 -12.465 1.00 98.38 85 THR A CA 1
ATOM 723 C C . THR A 1 85 ? -2.296 -10.755 -11.613 1.00 98.38 85 THR A C 1
ATOM 725 O O . THR A 1 85 ? -1.092 -10.590 -11.398 1.00 98.38 85 THR A O 1
ATOM 728 N N . PRO A 1 86 ? -3.198 -9.926 -11.062 1.00 98.12 86 PRO A N 1
ATOM 729 C CA . PRO A 1 86 ? -2.843 -8.895 -10.089 1.00 98.12 86 PRO A CA 1
ATOM 730 C C . PRO A 1 86 ? -2.019 -9.410 -8.901 1.00 98.12 86 PRO A C 1
ATOM 732 O O . PRO A 1 86 ? -1.143 -8.690 -8.426 1.00 98.12 86 PRO A O 1
ATOM 735 N N . LYS A 1 87 ? -2.271 -10.643 -8.441 1.00 97.50 87 LYS A N 1
ATOM 736 C CA . LYS A 1 87 ? -1.515 -11.272 -7.351 1.00 97.50 87 LYS A CA 1
ATOM 737 C C . LYS A 1 87 ? -0.084 -11.600 -7.779 1.00 97.50 87 LYS A C 1
ATOM 739 O O . LYS A 1 87 ? 0.849 -11.117 -7.154 1.00 97.50 87 LYS A O 1
ATOM 744 N N . GLU A 1 88 ? 0.089 -12.309 -8.893 1.00 98.25 88 GLU A N 1
ATOM 745 C CA . GLU A 1 88 ? 1.422 -12.612 -9.441 1.00 98.25 88 GLU A CA 1
ATOM 746 C C . GLU A 1 88 ? 2.207 -11.333 -9.762 1.00 98.25 88 GLU A C 1
ATOM 748 O O . GLU A 1 88 ? 3.423 -11.268 -9.583 1.00 98.25 88 GLU A O 1
ATOM 753 N N . CYS A 1 89 ? 1.509 -10.282 -10.205 1.00 98.12 89 CYS A N 1
ATOM 754 C CA . CYS A 1 89 ? 2.114 -8.977 -10.429 1.00 98.12 89 CYS A CA 1
ATOM 755 C C . CYS A 1 89 ? 2.656 -8.378 -9.133 1.00 98.12 89 CYS A C 1
ATOM 757 O O . CYS A 1 89 ? 3.765 -7.855 -9.148 1.00 98.12 89 CYS A O 1
ATOM 759 N N . LEU A 1 90 ? 1.923 -8.460 -8.019 1.00 98.00 90 LEU A N 1
ATOM 760 C CA . LEU A 1 90 ? 2.423 -8.027 -6.711 1.00 98.00 90 LEU A CA 1
ATOM 761 C C . LEU A 1 90 ? 3.628 -8.858 -6.262 1.00 98.00 90 LEU A C 1
ATOM 763 O O . LEU A 1 90 ? 4.638 -8.275 -5.878 1.00 98.00 90 LEU A O 1
ATOM 767 N N . ASP A 1 91 ? 3.578 -10.182 -6.413 1.00 97.88 91 ASP A N 1
ATOM 768 C CA . ASP A 1 91 ? 4.697 -11.063 -6.056 1.00 97.88 91 ASP A CA 1
ATOM 769 C C . ASP A 1 91 ? 5.974 -10.684 -6.825 1.00 97.88 91 ASP A C 1
ATOM 771 O O . ASP A 1 91 ? 7.070 -10.624 -6.261 1.00 97.88 91 ASP A O 1
ATOM 775 N N . LYS A 1 92 ? 5.853 -10.352 -8.117 1.00 98.00 92 LYS A N 1
ATOM 776 C CA . LYS A 1 92 ? 6.985 -9.844 -8.908 1.00 98.00 92 LYS A CA 1
ATOM 777 C C . LYS A 1 92 ? 7.440 -8.457 -8.477 1.00 98.00 92 LYS A C 1
ATOM 779 O O . LYS A 1 92 ? 8.644 -8.214 -8.412 1.00 98.00 92 LYS A O 1
ATOM 784 N N . ILE A 1 93 ? 6.514 -7.555 -8.159 1.00 97.69 93 ILE A N 1
ATOM 785 C CA . ILE A 1 93 ? 6.854 -6.235 -7.616 1.00 97.69 93 ILE A CA 1
ATOM 786 C C . ILE A 1 93 ? 7.716 -6.390 -6.357 1.00 97.69 93 ILE A C 1
ATOM 788 O O . ILE A 1 93 ? 8.732 -5.706 -6.252 1.00 97.69 93 ILE A O 1
ATOM 792 N N . PHE A 1 94 ? 7.371 -7.305 -5.447 1.00 97.69 94 PHE A N 1
ATOM 793 C CA . PHE A 1 94 ? 8.144 -7.548 -4.225 1.00 97.69 94 PHE A CA 1
ATOM 794 C C . PHE A 1 94 ? 9.512 -8.169 -4.504 1.00 97.69 94 PHE A C 1
ATOM 796 O O . PHE A 1 94 ? 10.493 -7.754 -3.897 1.00 97.69 94 PHE A O 1
ATOM 803 N N . LYS A 1 95 ? 9.636 -9.055 -5.499 1.00 97.19 95 LYS A N 1
ATOM 804 C CA . LYS A 1 95 ? 10.953 -9.560 -5.934 1.00 97.19 95 LYS A CA 1
ATOM 805 C C . LYS A 1 95 ? 11.890 -8.441 -6.403 1.00 97.19 95 LYS A C 1
ATOM 807 O O . LYS A 1 95 ? 13.080 -8.482 -6.109 1.00 97.19 95 LYS A O 1
ATOM 812 N N . HIS A 1 96 ? 11.367 -7.440 -7.114 1.00 96.00 96 HIS A N 1
ATOM 813 C CA . HIS A 1 96 ? 12.164 -6.300 -7.586 1.00 96.00 96 HIS A CA 1
ATOM 814 C C . HIS A 1 96 ? 12.363 -5.212 -6.527 1.00 96.00 96 HIS A C 1
ATOM 816 O O . HIS A 1 96 ? 13.395 -4.545 -6.510 1.00 96.00 96 HIS A O 1
ATOM 822 N N . VAL A 1 97 ? 11.385 -5.021 -5.640 1.00 95.81 97 VAL A N 1
ATOM 823 C CA . VAL A 1 97 ? 11.413 -4.010 -4.580 1.00 95.81 97 VAL A CA 1
ATOM 824 C C . VAL A 1 97 ? 11.052 -4.653 -3.229 1.00 95.81 97 VAL A C 1
ATOM 826 O O . VAL A 1 97 ? 9.976 -4.381 -2.691 1.00 95.81 97 VAL A O 1
ATOM 829 N N . PRO A 1 98 ? 11.948 -5.463 -2.627 1.00 94.19 98 PRO A N 1
ATOM 830 C CA . PRO A 1 98 ? 11.630 -6.246 -1.422 1.00 94.19 98 PRO A CA 1
ATOM 831 C C . PRO A 1 98 ? 11.234 -5.383 -0.226 1.00 94.19 98 PRO A C 1
ATOM 833 O O . PRO A 1 98 ? 10.354 -5.720 0.558 1.00 94.19 98 PRO A O 1
ATOM 836 N N . GLN A 1 99 ? 11.827 -4.193 -0.124 1.00 90.12 99 GLN A N 1
ATOM 837 C CA . GLN A 1 99 ? 11.504 -3.231 0.928 1.00 90.12 99 GLN A CA 1
ATOM 838 C C . GLN A 1 99 ? 10.023 -2.803 0.917 1.00 90.12 99 GLN A C 1
ATOM 840 O O . GLN A 1 99 ? 9.515 -2.367 1.946 1.00 90.12 99 GLN A O 1
ATOM 845 N N . LEU A 1 100 ? 9.319 -2.912 -0.221 1.00 93.12 100 LEU A N 1
ATOM 846 C CA . LEU A 1 100 ? 7.916 -2.504 -0.340 1.00 93.12 100 LEU A CA 1
ATOM 847 C C . LEU A 1 100 ? 6.988 -3.499 0.358 1.00 93.12 100 LEU A C 1
ATOM 849 O O . LEU A 1 100 ? 5.951 -3.094 0.879 1.00 93.12 100 LEU A O 1
ATOM 853 N N . GLU A 1 101 ? 7.365 -4.776 0.375 1.00 93.81 101 GLU A N 1
ATOM 854 C CA . GLU A 1 101 ? 6.544 -5.875 0.876 1.00 93.81 101 GLU A CA 1
ATOM 855 C C . GLU A 1 101 ? 6.142 -5.656 2.335 1.00 93.81 101 GLU A C 1
ATOM 857 O O . GLU A 1 101 ? 4.967 -5.753 2.679 1.00 93.81 101 GLU A O 1
ATOM 862 N N . LYS A 1 102 ? 7.086 -5.222 3.178 1.00 89.50 102 LYS A N 1
ATOM 863 C CA . LYS A 1 102 ? 6.808 -4.888 4.580 1.00 89.50 102 LYS A CA 1
ATOM 864 C C . LYS A 1 102 ? 5.736 -3.802 4.717 1.00 89.50 102 LYS A C 1
ATOM 866 O O . LYS A 1 102 ? 4.806 -3.949 5.508 1.00 89.50 102 LYS A O 1
ATOM 871 N N . TYR A 1 103 ? 5.853 -2.713 3.952 1.00 88.50 103 TYR A N 1
ATOM 872 C CA . TYR A 1 103 ? 4.883 -1.613 3.997 1.00 88.50 103 TYR A CA 1
ATOM 873 C C . TYR A 1 103 ? 3.519 -2.033 3.453 1.00 88.50 103 TYR A C 1
ATOM 875 O O . TYR A 1 103 ? 2.491 -1.622 3.990 1.00 88.50 103 TYR A O 1
ATOM 883 N N . TYR A 1 104 ? 3.509 -2.852 2.402 1.00 92.88 104 TYR A N 1
ATOM 884 C CA . TYR A 1 104 ? 2.290 -3.411 1.836 1.00 92.88 104 TYR A CA 1
ATOM 885 C C . TYR A 1 104 ? 1.582 -4.322 2.844 1.00 92.88 104 TYR A C 1
ATOM 887 O O . TYR A 1 104 ? 0.407 -4.105 3.121 1.00 92.88 104 TYR A O 1
ATOM 895 N N . ASN A 1 105 ? 2.294 -5.276 3.447 1.00 91.56 105 ASN A N 1
ATOM 896 C CA . ASN A 1 105 ? 1.730 -6.223 4.410 1.00 91.56 105 ASN A CA 1
ATOM 897 C C . ASN A 1 105 ? 1.139 -5.505 5.625 1.00 91.56 105 ASN A C 1
ATOM 899 O O . ASN A 1 105 ? -0.004 -5.770 5.994 1.00 91.56 105 ASN A O 1
ATOM 903 N N . LEU A 1 106 ? 1.865 -4.531 6.187 1.00 86.94 106 LEU A N 1
ATOM 904 C CA . LEU A 1 106 ? 1.354 -3.702 7.278 1.00 86.94 106 LEU A CA 1
ATOM 905 C C . LEU A 1 106 ? 0.072 -2.964 6.869 1.00 86.94 106 LEU A C 1
ATOM 907 O O . LEU A 1 106 ? -0.917 -2.978 7.595 1.00 86.94 106 LEU A O 1
ATOM 911 N N . TYR A 1 107 ? 0.068 -2.341 5.691 1.00 89.56 107 TYR A N 1
ATOM 912 C CA . TYR A 1 107 ? -1.106 -1.640 5.179 1.00 89.56 107 TYR A CA 1
ATOM 913 C C . TYR A 1 107 ? -2.316 -2.573 4.996 1.00 89.56 107 TYR A C 1
ATOM 915 O O . TYR A 1 107 ? -3.421 -2.210 5.397 1.00 89.56 107 TYR A O 1
ATOM 923 N N . GLN A 1 108 ? -2.120 -3.774 4.439 1.00 93.12 108 GLN A N 1
ATOM 924 C CA . GLN A 1 108 ? -3.193 -4.758 4.252 1.00 93.12 108 GLN A CA 1
ATOM 925 C C . GLN A 1 108 ? -3.749 -5.264 5.589 1.00 93.12 108 GLN A C 1
ATOM 927 O O . GLN A 1 108 ? -4.962 -5.398 5.731 1.00 93.12 108 GLN A O 1
ATOM 932 N N . LEU A 1 109 ? -2.885 -5.496 6.580 1.00 89.25 109 LEU A N 1
ATOM 933 C CA . LEU A 1 109 ? -3.297 -5.956 7.906 1.00 89.25 109 LEU A CA 1
ATOM 934 C C . LEU A 1 109 ? -4.081 -4.879 8.669 1.00 89.25 109 LEU A C 1
ATOM 936 O O . LEU A 1 109 ? -5.129 -5.148 9.253 1.00 89.25 109 LEU A O 1
ATOM 940 N N . LEU A 1 110 ? -3.635 -3.627 8.583 1.00 84.75 110 LEU A N 1
ATOM 941 C CA . LEU A 1 110 ? -4.370 -2.486 9.123 1.00 84.75 110 LEU A CA 1
ATOM 942 C C . LEU A 1 110 ? -5.735 -2.302 8.432 1.00 84.75 110 LEU A C 1
ATOM 944 O O . LEU A 1 110 ? -6.735 -2.056 9.108 1.00 84.75 110 LEU A O 1
ATOM 948 N N . LEU A 1 111 ? -5.805 -2.448 7.100 1.00 87.88 111 LEU A N 1
ATOM 949 C CA . LEU A 1 111 ? -7.080 -2.417 6.372 1.00 87.88 111 LEU A CA 1
ATOM 950 C C . LEU A 1 111 ? -8.028 -3.513 6.864 1.00 87.88 111 LEU A C 1
ATOM 952 O O . LEU A 1 111 ? -9.204 -3.228 7.096 1.00 87.88 111 LEU A O 1
ATOM 956 N N . PHE A 1 112 ? -7.509 -4.728 7.050 1.00 89.62 112 PHE A N 1
ATOM 957 C CA . PHE A 1 112 ? -8.267 -5.863 7.558 1.00 89.62 112 PHE A CA 1
ATOM 958 C C . PHE A 1 112 ? -8.891 -5.547 8.923 1.00 89.62 112 PHE A C 1
ATOM 960 O O . PHE A 1 112 ? -10.113 -5.586 9.051 1.00 89.62 112 PHE A O 1
ATOM 967 N N . HIS A 1 113 ? -8.100 -5.122 9.913 1.00 82.31 113 HIS A N 1
ATOM 968 C CA . HIS A 1 113 ? -8.632 -4.810 11.246 1.00 82.31 113 HIS A CA 1
ATOM 969 C C . HIS A 1 113 ? -9.670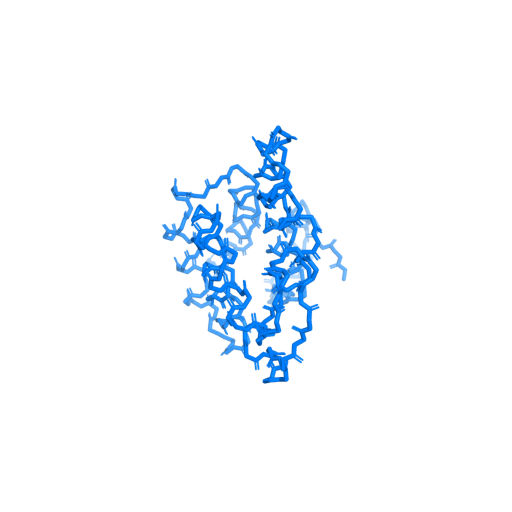 -3.676 11.238 1.00 82.31 113 HIS A C 1
ATOM 971 O O . HIS A 1 113 ? -10.661 -3.748 11.968 1.00 82.31 113 HIS A O 1
ATOM 977 N N . LEU A 1 114 ? -9.513 -2.665 10.373 1.00 82.25 114 LEU A N 1
ATOM 978 C CA . LEU A 1 114 ? -10.520 -1.605 10.210 1.00 82.25 114 LEU A CA 1
ATOM 979 C C . LEU A 1 114 ? -11.847 -2.122 9.654 1.00 82.25 114 LEU A C 1
ATOM 981 O O . LEU A 1 114 ? -12.916 -1.633 10.030 1.00 82.25 114 LEU A O 1
ATOM 985 N N . GLN A 1 115 ? -11.787 -3.081 8.735 1.00 84.56 115 GLN A N 1
ATOM 986 C CA . GLN A 1 115 ? -12.967 -3.656 8.095 1.00 84.56 115 GLN A CA 1
ATOM 987 C C . GLN A 1 115 ? -13.688 -4.627 9.029 1.00 84.56 115 GLN A C 1
ATOM 989 O O . GLN A 1 115 ? -14.914 -4.569 9.108 1.00 84.56 115 GLN A O 1
ATOM 994 N N . GLU A 1 116 ? -12.932 -5.401 9.808 1.00 85.25 116 GLU A N 1
ATOM 995 C CA . GLU A 1 116 ? -13.444 -6.277 10.871 1.00 85.25 116 GLU A CA 1
ATOM 996 C C . GLU A 1 116 ? -13.875 -5.512 12.135 1.00 85.25 116 GLU A C 1
ATOM 998 O O . GLU A 1 116 ? -14.351 -6.111 13.095 1.00 85.25 116 GLU A O 1
ATOM 1003 N N . LYS A 1 117 ? -13.729 -4.177 12.155 1.00 81.69 117 LYS A N 1
ATOM 1004 C CA . LYS A 1 117 ? -14.022 -3.308 13.313 1.00 81.69 117 LYS A CA 1
ATOM 1005 C C . LYS A 1 117 ? -13.256 -3.712 14.581 1.00 81.69 117 LYS A C 1
ATOM 1007 O O . LYS A 1 117 ? -13.698 -3.424 15.691 1.00 81.69 117 LYS A O 1
ATOM 1012 N N . ASN A 1 118 ? -12.093 -4.337 14.420 1.00 79.69 118 ASN A N 1
ATOM 1013 C CA . ASN A 1 118 ? -11.241 -4.748 15.523 1.00 79.69 118 ASN A CA 1
ATOM 1014 C C . ASN A 1 118 ? -10.272 -3.612 15.882 1.00 79.69 118 ASN A C 1
ATOM 1016 O O . ASN A 1 118 ? -9.118 -3.582 15.454 1.00 79.69 118 ASN A O 1
ATOM 1020 N N . ILE A 1 119 ? -10.797 -2.631 16.616 1.00 71.56 119 ILE A N 1
ATOM 1021 C CA . ILE A 1 119 ? -10.096 -1.386 16.948 1.00 71.56 119 ILE A CA 1
ATOM 1022 C C . ILE A 1 119 ? -8.889 -1.655 17.860 1.00 71.56 119 ILE A C 1
ATOM 1024 O O . ILE A 1 119 ? -7.833 -1.062 17.657 1.00 71.56 119 ILE A O 1
ATOM 1028 N N . GLU A 1 120 ? -9.012 -2.580 18.812 1.00 71.19 120 GLU A N 1
ATOM 1029 C CA . GLU A 1 120 ? -7.924 -2.938 19.731 1.00 71.19 120 GLU A CA 1
ATOM 1030 C C . GLU A 1 120 ? -6.723 -3.518 18.982 1.00 71.19 120 GLU A C 1
ATOM 1032 O O . GLU A 1 120 ? -5.607 -3.022 19.123 1.00 71.19 120 GLU A O 1
ATOM 1037 N N . GLN A 1 121 ? -6.955 -4.507 18.110 1.00 75.12 121 GLN A N 1
ATOM 1038 C CA . GLN A 1 121 ? -5.884 -5.098 17.305 1.00 75.12 121 GLN A CA 1
ATOM 1039 C C . GLN A 1 121 ? -5.297 -4.091 16.310 1.00 75.12 121 GLN A C 1
ATOM 1041 O O . GLN A 1 121 ? -4.091 -4.077 16.089 1.00 75.12 121 GLN A O 1
ATOM 1046 N N . PHE A 1 122 ? -6.120 -3.196 15.753 1.00 75.62 122 PHE A N 1
ATOM 1047 C CA . PHE A 1 122 ? -5.643 -2.123 14.882 1.00 75.62 122 PHE A CA 1
ATOM 1048 C C . PHE A 1 122 ? -4.631 -1.207 15.588 1.00 75.62 122 PHE A C 1
ATOM 1050 O O . PHE A 1 122 ? -3.547 -0.953 15.059 1.00 75.62 122 PHE A O 1
ATOM 1057 N N . PHE A 1 123 ? -4.974 -0.712 16.781 1.00 70.00 123 PHE A N 1
ATOM 1058 C CA . PHE A 1 123 ? -4.092 0.173 17.542 1.00 70.00 123 PHE A CA 1
ATOM 1059 C C . PHE A 1 123 ? -2.880 -0.562 18.119 1.00 70.00 123 PHE A C 1
ATOM 1061 O O . PHE A 1 123 ? -1.781 -0.008 18.078 1.00 70.00 123 PHE A O 1
ATOM 1068 N N . GLY A 1 124 ? -3.044 -1.809 18.570 1.00 72.56 124 GLY A N 1
ATOM 1069 C CA . GLY A 1 124 ? -1.930 -2.656 19.002 1.00 72.56 124 GLY A CA 1
ATOM 1070 C C . GLY A 1 124 ? -0.896 -2.856 17.891 1.00 72.56 124 GLY A C 1
ATOM 1071 O O . GLY A 1 124 ? 0.293 -2.624 18.100 1.00 72.56 124 GLY A O 1
ATOM 1072 N N . LEU A 1 125 ? -1.352 -3.156 16.671 1.00 74.88 125 LEU A N 1
ATOM 1073 C CA . LEU A 1 125 ? -0.479 -3.320 15.506 1.00 74.88 125 LEU A CA 1
ATOM 1074 C C . LEU A 1 125 ? 0.269 -2.028 15.140 1.00 74.88 125 LEU A C 1
ATOM 1076 O O . LEU A 1 125 ? 1.441 -2.057 14.763 1.00 74.88 125 LEU A O 1
ATOM 1080 N N . ILE A 1 126 ? -0.401 -0.875 15.245 1.00 70.62 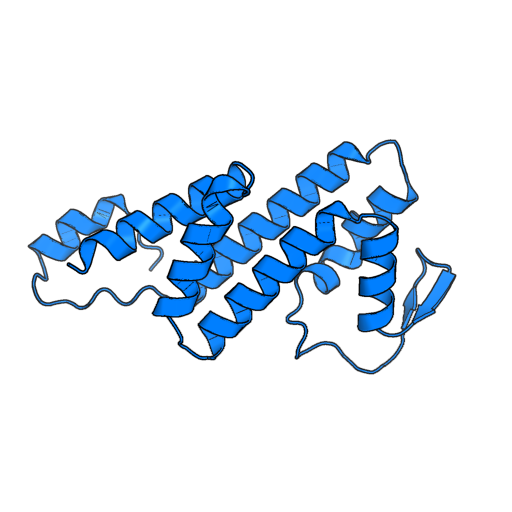126 ILE A N 1
ATOM 1081 C CA . ILE A 1 126 ? 0.242 0.430 15.051 1.00 70.62 126 ILE A CA 1
ATOM 1082 C C . ILE A 1 126 ? 1.368 0.627 16.068 1.00 70.62 126 ILE A C 1
ATOM 1084 O O . ILE A 1 126 ? 2.467 1.030 15.680 1.00 70.62 126 ILE A O 1
ATOM 1088 N N . GLN A 1 127 ? 1.106 0.338 17.344 1.00 68.06 127 GLN A N 1
ATOM 1089 C CA . GLN A 1 127 ? 2.085 0.497 18.416 1.00 68.06 127 GLN A CA 1
ATOM 1090 C C . GLN A 1 127 ? 3.300 -0.414 18.239 1.00 68.06 127 GLN A C 1
ATOM 1092 O O . GLN A 1 127 ? 4.431 0.024 18.434 1.00 68.06 127 GLN A O 1
ATOM 1097 N N . GLU A 1 128 ? 3.086 -1.650 17.798 1.00 73.62 128 GLU A N 1
ATOM 1098 C CA . GLU A 1 128 ? 4.166 -2.594 17.516 1.00 73.62 128 GLU A CA 1
ATOM 1099 C C . GLU A 1 128 ? 5.003 -2.174 16.295 1.00 73.62 128 GLU A C 1
ATOM 1101 O O . GLU A 1 128 ? 6.230 -2.306 16.282 1.00 73.62 128 GLU A O 1
ATOM 1106 N N . ALA A 1 129 ? 4.361 -1.619 15.264 1.00 69.81 129 ALA A N 1
ATOM 1107 C CA . ALA A 1 129 ? 5.041 -1.187 14.049 1.00 69.81 129 ALA A CA 1
ATOM 1108 C C . ALA A 1 129 ? 5.806 0.143 14.223 1.00 69.81 129 ALA A C 1
ATOM 1110 O O . ALA A 1 129 ? 6.812 0.358 13.539 1.00 69.81 129 ALA A O 1
ATOM 1111 N N . LEU A 1 130 ? 5.370 1.024 15.136 1.00 64.00 130 LEU A N 1
ATOM 1112 C CA . LEU A 1 130 ? 5.914 2.373 15.392 1.00 64.00 130 LEU A CA 1
ATOM 1113 C C . LEU A 1 130 ? 7.451 2.477 15.421 1.00 64.00 130 LEU A C 1
ATOM 1115 O O . LEU A 1 130 ? 7.990 3.360 14.741 1.00 64.00 130 LEU A O 1
ATOM 1119 N N . PRO A 1 131 ? 8.192 1.605 16.134 1.00 61.62 131 PRO A N 1
ATOM 1120 C CA . PRO A 1 131 ? 9.652 1.677 16.191 1.00 61.62 131 PRO A CA 1
ATOM 1121 C C . PRO A 1 131 ? 10.308 1.513 14.816 1.00 61.62 131 PRO A C 1
ATOM 1123 O O . PRO A 1 131 ? 11.348 2.113 14.542 1.00 61.62 131 PRO A O 1
ATOM 1126 N N . GLN A 1 132 ? 9.674 0.740 13.932 1.00 61.44 132 GLN A N 1
ATOM 1127 C CA . GLN A 1 132 ? 10.212 0.321 12.640 1.00 61.44 132 GLN A CA 1
ATOM 1128 C C . GLN A 1 132 ? 9.644 1.117 11.453 1.00 61.44 132 GLN A C 1
ATOM 1130 O O . GLN A 1 132 ? 10.029 0.884 10.302 1.00 61.44 132 GLN A O 1
ATOM 1135 N N . LEU A 1 133 ? 8.705 2.027 11.717 1.00 61.84 133 LEU A N 1
ATOM 1136 C CA . LEU A 1 133 ? 8.049 2.860 10.719 1.00 61.84 133 LEU A CA 1
ATOM 1137 C C . LEU A 1 133 ? 8.920 4.070 10.339 1.00 61.84 133 LEU A C 1
ATOM 1139 O O . LEU A 1 133 ? 9.631 4.650 11.161 1.00 61.84 133 LEU A O 1
ATOM 1143 N N . ASN A 1 134 ? 8.870 4.471 9.066 1.00 57.25 134 ASN A N 1
ATOM 1144 C CA . ASN A 1 134 ? 9.539 5.691 8.607 1.00 57.25 134 ASN A CA 1
ATOM 1145 C C . ASN A 1 134 ? 8.807 6.945 9.136 1.00 57.25 134 ASN A C 1
ATOM 1147 O O . ASN A 1 134 ? 7.656 6.872 9.570 1.00 57.25 134 ASN A O 1
ATOM 1151 N N . GLN A 1 135 ? 9.464 8.111 9.096 1.00 58.91 135 GLN A N 1
ATOM 1152 C CA . GLN A 1 135 ? 8.904 9.357 9.649 1.00 58.91 135 GLN A CA 1
ATOM 1153 C C . GLN A 1 135 ? 7.476 9.713 9.177 1.00 58.91 135 GLN A C 1
ATOM 1155 O O . GLN A 1 135 ? 6.658 10.115 10.002 1.00 58.91 135 GLN A O 1
ATOM 1160 N N . PRO A 1 136 ? 7.112 9.519 7.894 1.00 53.59 136 PRO A N 1
ATOM 1161 C CA . PRO A 1 136 ? 5.737 9.711 7.434 1.00 53.59 136 PRO A CA 1
ATOM 1162 C C . PRO A 1 136 ? 4.690 8.893 8.199 1.00 53.59 136 PRO A C 1
ATOM 1164 O O . PRO A 1 136 ? 3.623 9.407 8.541 1.00 53.59 136 PRO A O 1
ATOM 1167 N N . PHE A 1 137 ? 4.999 7.625 8.473 1.00 52.25 137 PHE A N 1
ATOM 1168 C CA . PHE A 1 137 ? 4.119 6.748 9.229 1.00 52.25 137 PHE A CA 1
ATOM 1169 C C . PHE A 1 137 ? 4.096 7.134 10.711 1.00 52.25 137 PHE A C 1
ATOM 1171 O O . PHE A 1 137 ? 3.001 7.242 11.250 1.00 52.25 137 PHE A O 1
ATOM 1178 N N . LYS A 1 138 ? 5.252 7.463 11.315 1.00 56.69 138 LYS A N 1
ATOM 1179 C CA . LYS A 1 138 ? 5.352 7.935 12.712 1.00 56.69 138 LYS A CA 1
ATOM 1180 C C . LYS A 1 138 ? 4.472 9.159 12.993 1.00 56.69 138 LYS A C 1
ATOM 1182 O O . LYS A 1 138 ? 3.760 9.192 13.992 1.00 56.69 138 LYS A O 1
ATOM 1187 N N . ASN A 1 139 ? 4.448 10.131 12.082 1.00 56.59 139 ASN A N 1
ATOM 1188 C CA . ASN A 1 139 ? 3.607 11.323 12.232 1.00 56.59 139 ASN A CA 1
ATOM 1189 C C . ASN A 1 139 ? 2.104 10.999 12.165 1.00 56.59 139 ASN A C 1
ATOM 1191 O O . ASN A 1 139 ? 1.317 11.559 12.924 1.00 56.59 139 ASN A O 1
ATOM 1195 N N . CYS A 1 140 ? 1.691 10.085 11.278 1.00 52.03 140 CYS A N 1
ATOM 1196 C CA . CYS A 1 140 ? 0.288 9.664 11.192 1.00 52.03 140 CYS A CA 1
ATOM 1197 C C . CYS A 1 140 ? -0.153 8.904 12.449 1.00 52.03 140 CYS A C 1
ATOM 1199 O O . CYS A 1 140 ? -1.261 9.108 12.932 1.00 52.03 140 CYS A O 1
ATOM 1201 N N . THR A 1 141 ? 0.710 8.047 12.987 1.00 52.62 141 THR A N 1
ATOM 1202 C CA . THR A 1 141 ? 0.418 7.222 14.162 1.00 52.62 141 THR A CA 1
ATOM 1203 C C . THR A 1 141 ? 0.434 8.016 15.466 1.00 52.62 141 THR A C 1
ATOM 1205 O O . THR A 1 141 ? -0.447 7.790 16.282 1.00 52.62 141 THR A O 1
ATOM 1208 N N . ASN A 1 142 ? 1.315 9.010 15.636 1.00 55.81 142 ASN A N 1
ATOM 1209 C CA . ASN A 1 142 ? 1.288 9.907 16.805 1.00 55.81 142 ASN A CA 1
ATOM 1210 C C . ASN A 1 142 ? -0.009 10.742 16.858 1.00 55.81 142 ASN A C 1
ATOM 1212 O O . ASN A 1 142 ? -0.604 10.943 17.918 1.00 55.81 142 ASN A O 1
ATOM 1216 N N . ASN A 1 143 ? -0.504 11.175 15.693 1.00 55.59 143 ASN A N 1
ATOM 1217 C CA . ASN A 1 143 ? -1.802 11.848 15.592 1.00 55.59 143 ASN A CA 1
ATOM 1218 C C . ASN A 1 143 ? -2.978 10.904 15.892 1.00 55.59 143 ASN A C 1
ATOM 1220 O O . ASN A 1 143 ? -4.005 11.353 16.380 1.00 55.59 143 ASN A O 1
ATOM 1224 N N . LEU A 1 144 ? -2.841 9.602 15.624 1.00 55.28 144 LEU A N 1
ATOM 1225 C CA . LEU A 1 144 ? -3.854 8.596 15.961 1.00 55.28 144 LEU A CA 1
ATOM 1226 C C . LEU A 1 144 ? -3.782 8.166 17.439 1.00 55.28 144 LEU A C 1
ATOM 1228 O O . LEU A 1 144 ? -4.822 7.919 18.039 1.00 55.28 144 LEU A O 1
ATOM 1232 N N . GLN A 1 145 ? -2.590 8.119 18.042 1.00 53.62 145 GLN A N 1
ATOM 1233 C CA . GLN A 1 145 ? -2.396 7.803 19.463 1.00 53.62 145 GLN A CA 1
ATOM 1234 C C . GLN A 1 145 ? -2.889 8.916 20.390 1.00 53.62 145 GLN A C 1
ATOM 1236 O O . GLN A 1 145 ? -3.548 8.631 21.386 1.00 53.62 145 GLN A O 1
ATOM 1241 N N . SER A 1 146 ? -2.665 10.183 20.034 1.00 52.41 146 SER A N 1
ATOM 1242 C CA . SER A 1 146 ? -3.235 11.309 20.791 1.00 52.41 146 SER A CA 1
ATOM 1243 C C . SER A 1 146 ? -4.770 11.303 20.789 1.00 52.41 146 SER A C 1
ATOM 1245 O O . SER A 1 146 ? -5.394 11.810 21.719 1.00 52.41 146 SER A O 1
ATOM 1247 N N . LEU A 1 147 ? -5.395 10.674 19.786 1.00 48.25 147 LEU A N 1
ATOM 1248 C CA . LEU A 1 147 ? -6.836 10.415 19.762 1.00 48.25 147 LEU A CA 1
ATOM 1249 C C . LEU A 1 147 ? -7.229 9.219 20.648 1.00 48.25 147 LEU A C 1
ATOM 1251 O O . LEU A 1 147 ? -8.319 9.244 21.209 1.00 48.25 147 LEU A O 1
ATOM 1255 N N . SER A 1 148 ? -6.365 8.207 20.821 1.00 44.41 148 SER A N 1
ATOM 1256 C CA . SER A 1 148 ? -6.627 7.036 21.678 1.00 44.41 148 SER A CA 1
ATOM 1257 C C . SER A 1 148 ? -6.393 7.279 23.176 1.00 44.41 148 SER A C 1
ATOM 1259 O O . SER A 1 148 ? -7.183 6.812 23.986 1.00 44.41 148 SER A O 1
ATOM 1261 N N . GLU A 1 149 ? -5.362 8.041 23.563 1.00 44.12 149 GLU A N 1
ATOM 1262 C CA . GLU A 1 149 ? -5.033 8.357 24.976 1.00 44.12 149 GLU A CA 1
ATOM 1263 C C . GLU A 1 149 ? -6.101 9.219 25.667 1.00 44.12 149 GLU A C 1
ATOM 1265 O O . GLU A 1 149 ? -6.152 9.347 26.883 1.00 44.12 149 GLU A O 1
ATOM 1270 N N . ILE A 1 150 ? -7.001 9.785 24.874 1.00 43.94 150 ILE A N 1
ATOM 1271 C CA . ILE A 1 150 ? -8.134 10.595 25.302 1.00 43.94 150 ILE A CA 1
ATOM 1272 C C . ILE A 1 150 ? -9.321 9.747 25.802 1.00 43.94 150 ILE A C 1
ATOM 1274 O O . ILE A 1 150 ? -10.246 10.325 26.382 1.00 43.94 150 ILE A O 1
ATOM 1278 N N . HIS A 1 151 ? -9.298 8.427 25.584 1.00 39.09 151 HIS A N 1
ATOM 1279 C CA . HIS A 1 151 ? -10.370 7.478 25.908 1.00 39.09 151 HIS A CA 1
ATOM 1280 C C . HIS A 1 151 ? -10.210 6.740 27.253 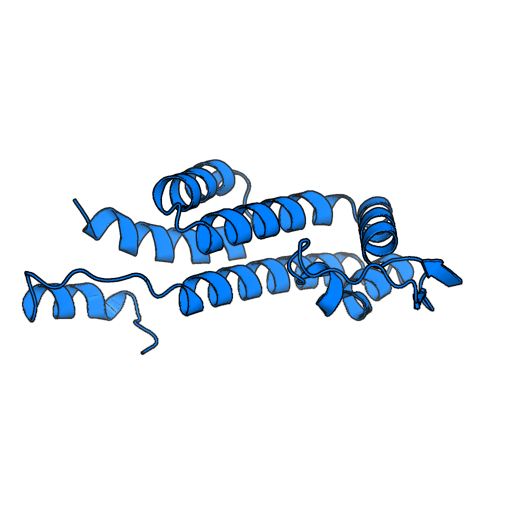1.00 39.09 151 HIS A C 1
ATOM 1282 O O . HIS A 1 151 ? -11.042 5.878 27.549 1.00 39.09 151 HIS A O 1
ATOM 1288 N N . HIS A 1 152 ? -9.204 7.092 28.061 1.00 33.50 152 HIS A N 1
ATOM 1289 C CA . HIS A 1 152 ? -9.114 6.714 29.475 1.00 33.50 152 HIS A CA 1
ATOM 1290 C C . HIS A 1 152 ? -9.402 7.907 30.387 1.00 33.50 152 HIS A C 1
ATOM 1292 O O . HIS A 1 152 ? -8.985 9.037 30.037 1.00 33.50 152 HIS A O 1
#

Secondary structure (DSSP, 8-state):
----GGGHHHHHHH-TT------HHHHHHHHHHHHHHHHHHHHHHTTT-HHHHHHHHHSHHHHTS-GGG--SS-EEETTTTEEE-HHHHHHHHHHH-HHHHHHHHHHHHHHHHHHTT-HHHHHHHHHHHGGGS-HHHHHHHHHHHHHHGGG-